Protein AF-W0RVE8-F1 (afdb_monomer)

Organism: NCBI:txid861299

Solvent-accessible surface area (backbone atoms only — not comparable to full-atom values): 6520 Å² total; per-residue (Å²): 136,88,83,92,82,78,92,83,90,80,88,77,83,78,71,73,72,66,82,54,50,75,43,47,45,75,50,62,96,62,52,68,40,36,51,74,38,72,44,71,42,45,65,43,35,26,29,94,91,43,74,42,66,76,47,99,83,62,71,47,43,34,44,44,76,27,53,78,27,26,36,44,37,44,71,71,34,42,30,38,28,66,29,72,45,72,22,45,36,35,43,35,36,88,91,34,6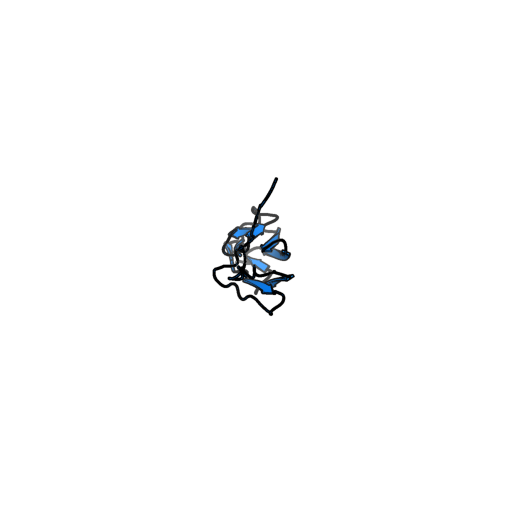3,34,76,48,68,36,36,28,40,76,68,85,81,126

Radius of gyration: 21.62 Å; Cα contacts (8 Å, |Δi|>4): 229; chains: 1; bounding box: 47×50×68 Å

Nearest PDB structures (foldseek):
  8gyr-assembly1_A  TM=8.431E-01  e=2.902E-04  Leptospira 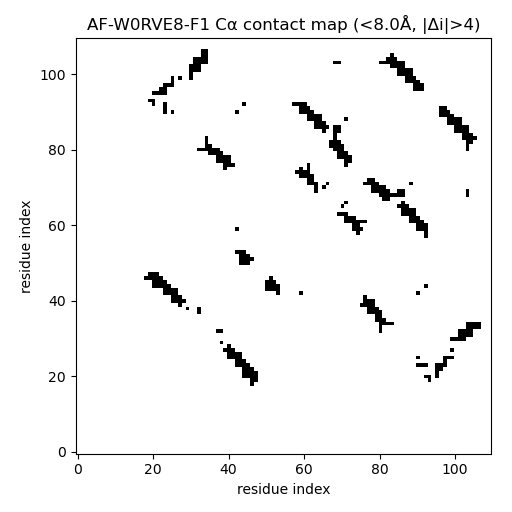interrogans
  8gyr-assembly2_B  TM=8.396E-01  e=5.264E-04  Leptospira interrogans
  1f02-assembly1_I  TM=7.232E-01  e=4.475E-04  Escherichia coli
  4uj6-assembly1_A  TM=7.271E-01  e=6.192E-04  Geobacillus stearothermophilus
  9g93-assembly1_J  TM=7.154E-01  e=2.150E-03  Bacillus anthracis str. '34F2 (NMRC)'

Structure (mmCIF, N/CA/C/O backbone):
data_AF-W0RVE8-F1
#
_entry.id   AF-W0RVE8-F1
#
loop_
_atom_site.group_PDB
_atom_site.id
_atom_site.type_symbol
_atom_site.label_atom_id
_atom_site.label_alt_id
_atom_site.label_comp_id
_atom_site.label_asym_id
_atom_site.label_entity_id
_atom_site.label_seq_id
_atom_site.pdbx_PDB_ins_code
_atom_site.Cartn_x
_atom_site.Cartn_y
_atom_site.Cartn_z
_atom_site.occupancy
_atom_site.B_iso_or_equiv
_atom_site.auth_seq_id
_atom_site.auth_comp_id
_atom_site.auth_asym_id
_atom_site.auth_atom_id
_atom_site.pdbx_PDB_model_num
ATOM 1 N N . MET A 1 1 ? 33.177 37.634 -44.487 1.00 41.69 1 MET A N 1
ATOM 2 C CA . MET A 1 1 ? 33.344 36.531 -45.464 1.00 41.69 1 MET A CA 1
ATOM 3 C C . MET A 1 1 ? 34.249 35.488 -44.796 1.00 41.69 1 MET A C 1
ATOM 5 O O . MET A 1 1 ? 35.139 35.913 -44.074 1.00 41.69 1 MET A O 1
ATOM 9 N N . PRO A 1 2 ? 33.924 34.189 -44.887 1.00 55.72 2 PRO A N 1
ATOM 10 C CA . PRO A 1 2 ? 33.649 33.255 -43.775 1.00 55.72 2 PRO A CA 1
ATOM 11 C C . PRO A 1 2 ? 34.883 32.418 -43.349 1.00 55.72 2 PRO A C 1
ATOM 13 O O . PRO A 1 2 ? 35.890 32.432 -44.039 1.00 55.72 2 PRO A O 1
ATOM 16 N N . ALA A 1 3 ? 34.909 31.750 -42.190 1.00 42.38 3 ALA A N 1
ATOM 17 C CA . ALA A 1 3 ? 34.436 30.367 -42.075 1.00 42.38 3 ALA A CA 1
ATOM 18 C C . ALA A 1 3 ? 34.178 29.962 -40.608 1.00 42.38 3 ALA A C 1
ATOM 20 O O . ALA A 1 3 ? 35.093 29.907 -39.791 1.00 42.38 3 ALA A O 1
ATOM 21 N N . LEU A 1 4 ? 32.916 29.638 -40.309 1.00 52.28 4 LEU A N 1
ATOM 22 C CA . LEU A 1 4 ? 32.534 28.741 -39.220 1.00 52.28 4 LEU A CA 1
ATOM 23 C C . LEU A 1 4 ? 32.865 27.296 -39.639 1.00 52.28 4 LEU A C 1
ATOM 25 O O . LEU A 1 4 ? 32.406 26.853 -40.690 1.00 52.28 4 LEU A O 1
ATOM 29 N N . ALA A 1 5 ? 33.604 26.568 -38.805 1.00 45.97 5 ALA A N 1
ATOM 30 C CA . ALA A 1 5 ? 33.796 25.112 -38.826 1.00 45.97 5 ALA A CA 1
ATOM 31 C C . ALA A 1 5 ? 34.357 24.717 -37.439 1.00 45.97 5 ALA A C 1
ATOM 33 O O . ALA A 1 5 ? 35.169 25.456 -36.899 1.00 45.97 5 ALA A O 1
ATOM 34 N N . ALA A 1 6 ? 34.003 23.629 -36.762 1.00 43.78 6 ALA A N 1
ATOM 35 C CA . ALA A 1 6 ? 33.129 22.510 -37.062 1.00 43.78 6 ALA A CA 1
ATOM 36 C C . ALA A 1 6 ? 32.655 21.878 -35.735 1.00 43.78 6 ALA A C 1
ATOM 38 O O . ALA A 1 6 ? 33.298 22.000 -34.693 1.00 43.78 6 ALA A O 1
ATOM 39 N N . MET A 1 7 ? 31.521 21.189 -35.816 1.00 51.06 7 MET A N 1
ATOM 40 C CA . MET A 1 7 ? 30.943 20.312 -34.801 1.00 51.06 7 MET A CA 1
ATOM 41 C C . MET A 1 7 ? 31.933 19.224 -34.348 1.00 51.06 7 MET A C 1
ATOM 43 O O . MET A 1 7 ? 32.500 18.527 -35.184 1.00 51.06 7 MET A O 1
ATOM 47 N N . ALA A 1 8 ? 32.032 19.005 -33.035 1.00 46.44 8 ALA A N 1
ATOM 48 C CA . ALA A 1 8 ? 32.486 17.744 -32.445 1.00 46.44 8 ALA A CA 1
ATOM 49 C C . ALA A 1 8 ? 31.802 17.532 -31.081 1.00 46.44 8 ALA A C 1
ATOM 51 O O . ALA A 1 8 ? 32.431 17.570 -30.030 1.00 46.44 8 ALA A O 1
ATOM 52 N N . ALA A 1 9 ? 30.482 17.340 -31.098 1.00 53.81 9 ALA A N 1
ATOM 53 C CA . ALA A 1 9 ? 29.729 16.820 -29.958 1.00 53.81 9 ALA A CA 1
ATOM 54 C C . ALA A 1 9 ? 29.177 15.444 -30.341 1.00 53.81 9 ALA A C 1
ATOM 56 O O . ALA A 1 9 ? 28.007 15.306 -30.676 1.00 53.81 9 ALA A O 1
ATOM 57 N N . SER A 1 10 ? 30.049 14.438 -30.393 1.00 67.38 10 SER A N 1
ATOM 58 C CA . SER A 1 10 ? 29.637 13.035 -30.446 1.00 67.38 10 SER A CA 1
ATOM 59 C C . SER A 1 10 ? 30.839 12.135 -30.192 1.00 67.38 10 SER A C 1
ATOM 61 O O . SER A 1 10 ? 31.739 12.050 -31.022 1.00 67.38 10 SER A O 1
ATOM 63 N N . CYS A 1 11 ? 30.877 11.492 -29.030 1.00 55.44 11 CYS A N 1
ATOM 64 C CA . CYS A 1 11 ? 30.758 10.038 -28.934 1.00 55.44 11 CYS A CA 1
ATOM 65 C C . CYS A 1 11 ? 30.994 9.639 -27.475 1.00 55.44 11 CYS A C 1
ATOM 67 O O . CYS A 1 11 ? 31.975 10.033 -26.849 1.00 55.44 11 CYS A O 1
ATOM 69 N N . GLY A 1 12 ? 30.056 8.881 -26.933 1.00 47.06 12 GLY A N 1
ATOM 70 C CA . GLY A 1 12 ? 29.988 8.535 -25.524 1.00 47.06 12 GLY A CA 1
ATOM 71 C C . GLY A 1 12 ? 28.543 8.635 -25.105 1.00 47.06 12 GLY A C 1
ATOM 72 O O . GLY A 1 12 ? 28.184 9.497 -24.315 1.00 47.06 12 GLY A O 1
ATOM 73 N N . ASP A 1 13 ? 27.725 7.823 -25.765 1.00 51.34 13 ASP A N 1
ATOM 74 C CA . ASP A 1 13 ? 26.308 7.640 -25.532 1.00 51.34 13 ASP A CA 1
ATOM 75 C C . ASP A 1 13 ? 26.026 7.673 -24.026 1.00 51.34 13 ASP A C 1
ATOM 77 O O . ASP A 1 13 ? 26.284 6.718 -23.288 1.00 51.34 13 ASP A O 1
ATOM 81 N N . TYR A 1 14 ? 25.513 8.818 -23.573 1.00 43.19 14 TYR A N 1
ATOM 82 C CA . TYR A 1 14 ? 24.840 8.996 -22.298 1.00 43.19 14 TYR A CA 1
ATOM 83 C C . TYR A 1 14 ? 23.526 8.217 -22.362 1.00 43.19 14 TYR A C 1
ATOM 85 O O . TYR A 1 14 ? 22.446 8.765 -22.147 1.00 43.19 14 TYR A O 1
ATOM 93 N N . LEU A 1 15 ? 23.603 6.914 -22.628 1.00 43.78 15 LEU A N 1
ATOM 94 C CA . LEU A 1 15 ? 22.542 5.981 -22.320 1.00 43.78 15 LEU A CA 1
ATOM 95 C C . LEU A 1 15 ? 22.520 5.848 -20.795 1.00 43.78 15 LEU A C 1
ATOM 97 O O . LEU A 1 15 ? 22.737 4.777 -20.229 1.00 43.78 15 LEU A O 1
ATOM 101 N N . SER A 1 16 ? 22.165 6.939 -20.112 1.00 48.81 16 SER A N 1
ATOM 102 C CA . SER A 1 16 ? 21.166 6.838 -19.066 1.00 48.81 16 SER A CA 1
ATOM 103 C C . SER A 1 16 ? 19.969 6.203 -19.747 1.00 48.81 16 SER A C 1
ATOM 105 O O . SER A 1 16 ? 19.072 6.878 -20.242 1.00 48.81 16 SER A O 1
ATOM 107 N N . VAL A 1 17 ? 19.996 4.874 -19.833 1.00 52.41 17 VAL A N 1
ATOM 108 C CA . VAL A 1 17 ? 18.801 4.076 -20.002 1.00 52.41 17 VAL A CA 1
ATOM 109 C C . VAL A 1 17 ? 18.012 4.395 -18.744 1.00 52.41 17 VAL A C 1
ATOM 111 O O . VAL A 1 17 ? 18.153 3.716 -17.726 1.00 52.41 17 VAL A O 1
ATOM 114 N N . GLU A 1 18 ? 17.294 5.521 -18.747 1.00 55.84 18 GLU A N 1
ATOM 115 C CA . GLU A 1 18 ? 16.328 5.797 -17.708 1.00 55.84 18 GLU A CA 1
ATOM 116 C C . GLU A 1 18 ? 15.431 4.569 -17.714 1.00 55.84 18 GLU A C 1
ATOM 118 O O . GLU A 1 18 ? 14.919 4.206 -18.778 1.00 55.84 18 GLU A O 1
ATOM 123 N N . PRO A 1 19 ? 15.336 3.843 -16.588 1.00 61.75 19 PRO A N 1
ATOM 124 C CA . PRO A 1 19 ? 14.528 2.646 -16.551 1.00 61.75 19 PRO A CA 1
ATOM 125 C C . PRO A 1 19 ? 13.100 3.084 -16.857 1.00 61.75 19 PRO A C 1
ATOM 127 O O . PRO A 1 19 ? 12.439 3.718 -16.032 1.00 61.75 19 PRO A O 1
ATOM 130 N N . THR A 1 20 ? 12.653 2.815 -18.080 1.00 70.06 20 THR A N 1
ATOM 131 C CA . THR A 1 20 ? 11.293 3.101 -18.500 1.00 70.06 20 THR A CA 1
ATOM 132 C C . THR A 1 20 ? 10.424 2.089 -17.784 1.00 70.06 20 THR A C 1
ATOM 134 O O . THR A 1 20 ? 10.432 0.899 -18.093 1.00 70.06 20 THR A O 1
ATOM 137 N N . VAL A 1 21 ? 9.733 2.544 -16.742 1.00 75.62 21 VAL A N 1
ATOM 138 C CA . VAL A 1 21 ? 8.729 1.723 -16.073 1.00 75.62 21 VAL A CA 1
ATOM 139 C C . VAL A 1 21 ? 7.514 1.709 -16.977 1.00 75.62 21 VAL A C 1
ATOM 141 O O . VAL A 1 21 ? 6.907 2.748 -17.224 1.00 75.62 21 VAL A O 1
ATOM 144 N N . ASP A 1 22 ? 7.166 0.536 -17.484 1.00 81.94 22 ASP A N 1
ATOM 145 C CA . ASP A 1 22 ? 5.995 0.360 -18.331 1.00 81.94 22 ASP A CA 1
ATOM 146 C C . ASP A 1 22 ? 4.789 -0.144 -17.528 1.00 81.94 22 ASP A C 1
ATOM 148 O O . ASP A 1 22 ? 3.650 0.276 -17.755 1.00 81.94 22 ASP A O 1
ATOM 152 N N . ARG A 1 23 ? 5.046 -0.964 -16.504 1.00 83.00 23 ARG A N 1
ATOM 153 C CA . ARG A 1 23 ? 4.031 -1.489 -15.587 1.00 83.00 23 ARG A CA 1
ATOM 154 C C . ARG A 1 23 ? 4.513 -1.415 -14.145 1.00 83.00 23 ARG A C 1
ATOM 156 O O . ARG A 1 23 ? 5.687 -1.630 -13.872 1.00 83.00 23 ARG A O 1
ATOM 163 N N . LEU A 1 24 ? 3.593 -1.146 -13.230 1.00 88.12 24 LEU A N 1
ATOM 164 C CA . LEU A 1 24 ? 3.800 -1.264 -11.792 1.00 88.12 24 LEU A CA 1
ATOM 165 C C . LEU A 1 24 ? 2.771 -2.258 -11.258 1.00 88.12 24 LEU A C 1
ATOM 167 O O . LEU A 1 24 ? 1.625 -2.226 -11.695 1.00 88.12 24 LEU A O 1
ATOM 171 N N . GLU A 1 25 ? 3.188 -3.132 -10.354 1.00 88.88 25 GLU A N 1
ATOM 172 C CA . GLU A 1 25 ? 2.324 -4.140 -9.747 1.00 88.88 25 GLU A CA 1
ATOM 173 C C . GLU A 1 25 ? 2.566 -4.180 -8.242 1.00 88.88 25 GLU A C 1
ATOM 175 O O . GLU A 1 25 ? 3.702 -4.359 -7.798 1.00 88.88 25 GLU A O 1
ATOM 180 N N . ILE A 1 26 ? 1.508 -4.018 -7.454 1.00 90.06 26 ILE A N 1
ATOM 181 C CA . ILE A 1 26 ? 1.533 -4.153 -6.001 1.00 90.06 26 ILE A CA 1
ATOM 182 C C . ILE A 1 26 ? 1.192 -5.592 -5.628 1.00 90.06 26 ILE A C 1
ATOM 184 O O . ILE A 1 26 ? 0.097 -6.091 -5.882 1.00 90.06 26 ILE A O 1
ATOM 188 N N . THR A 1 27 ? 2.104 -6.229 -4.905 1.00 89.44 27 THR A N 1
ATOM 189 C CA . THR A 1 27 ? 1.866 -7.497 -4.225 1.00 89.44 27 THR A CA 1
ATOM 190 C C . THR A 1 27 ? 1.587 -7.243 -2.746 1.00 89.44 27 THR A C 1
ATOM 192 O O . THR A 1 27 ? 2.408 -6.682 -2.016 1.00 89.44 27 THR A O 1
ATOM 195 N N . ALA A 1 28 ? 0.414 -7.684 -2.293 1.00 87.69 28 ALA A N 1
ATOM 196 C CA . ALA A 1 28 ? -0.004 -7.623 -0.898 1.00 87.69 28 ALA A CA 1
ATOM 197 C C . ALA A 1 28 ? -0.288 -9.047 -0.390 1.00 87.69 28 ALA A C 1
ATOM 199 O O . ALA A 1 28 ? -1.238 -9.666 -0.875 1.00 87.69 28 ALA A O 1
ATOM 200 N N . PRO A 1 29 ? 0.475 -9.576 0.589 1.00 84.50 29 PRO A N 1
ATOM 201 C CA . PRO A 1 29 ? 0.283 -10.946 1.078 1.00 84.50 29 PRO A CA 1
ATOM 202 C C . PRO A 1 29 ? -1.045 -11.127 1.828 1.00 84.50 29 PRO A C 1
ATOM 204 O O . PRO A 1 29 ? -1.574 -12.230 1.915 1.00 84.50 29 PRO A O 1
ATOM 207 N N . ARG A 1 30 ? -1.609 -10.035 2.353 1.00 86.31 30 ARG A N 1
ATOM 208 C CA . ARG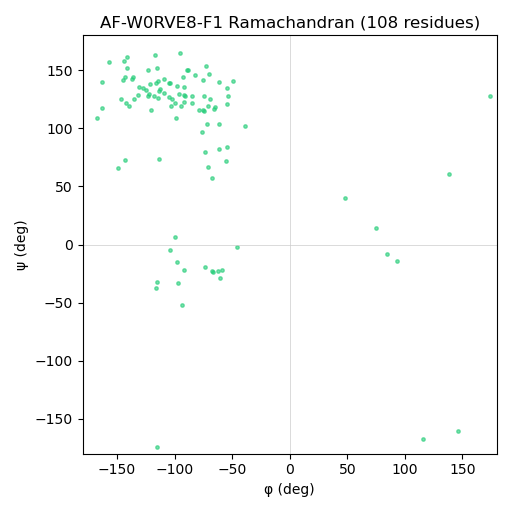 A 1 30 ? -2.938 -9.996 2.965 1.00 86.31 30 ARG A CA 1
ATOM 209 C C . ARG A 1 30 ? -3.601 -8.658 2.671 1.00 86.31 30 ARG A C 1
ATOM 211 O O . ARG A 1 30 ? -2.942 -7.625 2.668 1.00 86.31 30 ARG A O 1
ATOM 218 N N . ARG A 1 31 ? -4.910 -8.683 2.415 1.00 87.69 31 ARG A N 1
ATOM 219 C CA . ARG A 1 31 ? -5.734 -7.481 2.163 1.00 87.69 31 ARG A CA 1
ATOM 220 C C . ARG A 1 31 ? -6.605 -7.101 3.355 1.00 87.69 31 ARG A C 1
ATOM 222 O O . ARG A 1 31 ? -7.256 -6.063 3.326 1.00 87.69 31 ARG A O 1
ATOM 229 N N . THR A 1 32 ? -6.596 -7.927 4.394 1.00 91.94 32 THR A N 1
ATOM 230 C CA . THR A 1 32 ? -7.329 -7.696 5.634 1.00 91.94 32 THR A CA 1
ATOM 231 C C . THR A 1 32 ? -6.331 -7.584 6.773 1.00 91.94 32 THR A C 1
ATOM 233 O O . THR A 1 32 ? -5.472 -8.455 6.922 1.00 91.94 32 THR A O 1
ATOM 236 N N . LEU A 1 33 ? -6.433 -6.510 7.548 1.00 91.75 33 LEU A N 1
ATOM 237 C CA . LEU A 1 33 ? -5.597 -6.234 8.710 1.00 91.75 33 LEU A CA 1
ATOM 238 C C . LEU A 1 33 ? -6.465 -6.052 9.939 1.00 91.75 33 LEU A C 1
ATOM 240 O O . LEU A 1 33 ?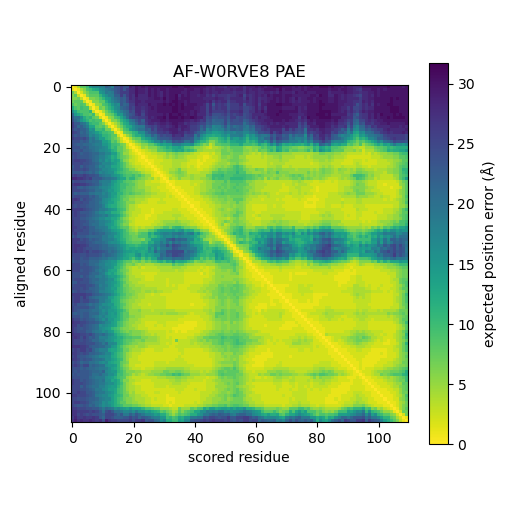 -7.599 -5.588 9.850 1.00 91.75 33 LEU A O 1
ATOM 244 N N . VAL A 1 34 ? -5.913 -6.403 11.086 1.00 93.56 34 VAL A N 1
ATOM 245 C CA . VAL A 1 34 ? -6.516 -6.092 12.375 1.00 93.56 34 VAL A CA 1
ATOM 246 C C . VAL A 1 34 ? -6.022 -4.717 12.826 1.00 93.56 34 VAL A C 1
ATOM 248 O O . VAL A 1 34 ? -4.923 -4.303 12.466 1.00 93.56 34 VAL A O 1
ATOM 251 N N . VAL A 1 35 ? -6.820 -3.970 13.589 1.00 93.00 35 VAL A N 1
ATOM 252 C CA . VAL A 1 35 ? -6.332 -2.734 14.226 1.00 93.00 35 VAL A CA 1
ATOM 253 C C . VAL A 1 35 ? -5.065 -3.032 15.041 1.00 93.00 35 VAL A C 1
ATOM 255 O O . VAL A 1 35 ? -5.067 -3.937 15.871 1.00 93.00 35 VAL A O 1
ATOM 258 N N . GLY A 1 36 ? -3.994 -2.272 14.799 1.00 91.06 36 GLY A N 1
ATOM 259 C CA . GLY A 1 36 ? -2.672 -2.482 15.395 1.00 91.06 36 GLY A CA 1
ATOM 260 C C . GLY A 1 36 ? -1.717 -3.339 14.555 1.00 91.06 36 GLY A C 1
ATOM 261 O O . GLY A 1 36 ? -0.512 -3.302 14.802 1.00 91.06 36 GLY A O 1
ATOM 262 N N . ASP A 1 37 ? -2.206 -4.053 13.534 1.00 92.75 37 ASP A N 1
ATOM 263 C CA . ASP A 1 37 ? -1.340 -4.814 12.631 1.00 92.75 37 ASP A CA 1
ATOM 264 C C . ASP A 1 37 ? -0.557 -3.902 11.684 1.00 92.75 37 ASP A C 1
ATOM 266 O O . ASP A 1 37 ? -0.996 -2.821 11.272 1.00 92.75 37 ASP A O 1
ATOM 270 N N . THR A 1 38 ? 0.589 -4.424 11.251 1.00 93.31 38 THR A N 1
ATOM 271 C CA . THR A 1 38 ? 1.372 -3.865 10.154 1.00 93.31 38 THR A CA 1
ATOM 272 C C . THR A 1 38 ? 1.447 -4.824 8.968 1.00 93.31 38 THR A C 1
ATOM 274 O O . THR A 1 38 ? 1.351 -6.049 9.097 1.00 93.31 38 THR A O 1
ATOM 277 N N . LEU A 1 39 ? 1.594 -4.270 7.770 1.00 93.00 39 LEU A N 1
ATOM 278 C CA . LEU A 1 39 ? 1.689 -5.006 6.519 1.00 93.00 39 LEU A CA 1
ATOM 279 C C . LEU A 1 39 ? 2.733 -4.369 5.624 1.00 93.00 39 LEU A C 1
ATOM 281 O O . LEU A 1 39 ? 2.583 -3.231 5.193 1.00 93.00 39 LEU A O 1
ATOM 285 N N . GLN A 1 40 ? 3.756 -5.138 5.281 1.00 94.00 40 GLN A N 1
ATOM 286 C CA . GLN A 1 40 ? 4.703 -4.728 4.262 1.00 94.00 40 GLN A CA 1
ATOM 287 C C . GLN A 1 40 ? 4.094 -4.973 2.879 1.00 94.00 40 GLN A C 1
ATOM 289 O O . GLN A 1 40 ? 3.843 -6.121 2.504 1.00 94.00 40 GLN A O 1
ATOM 294 N N . LEU A 1 41 ? 3.861 -3.904 2.120 1.00 91.00 41 LEU A N 1
ATOM 295 C CA . LEU A 1 41 ? 3.547 -4.021 0.702 1.00 91.0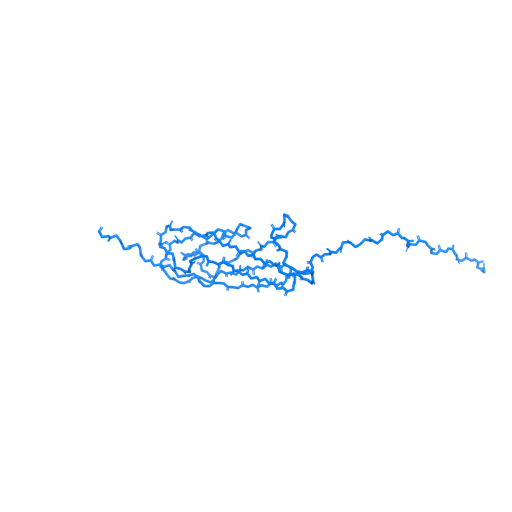0 41 LEU A CA 1
ATOM 296 C C . LEU A 1 41 ? 4.838 -4.172 -0.095 1.00 91.00 41 LEU A C 1
ATOM 298 O O . LEU A 1 41 ? 5.876 -3.600 0.249 1.00 91.00 41 LEU A O 1
ATOM 302 N N . GLN A 1 42 ? 4.761 -4.943 -1.170 1.00 88.81 42 GLN A N 1
ATOM 303 C CA . GLN A 1 42 ? 5.814 -5.012 -2.170 1.00 88.81 42 GLN A CA 1
ATOM 304 C C . GLN A 1 42 ? 5.262 -4.447 -3.467 1.00 88.81 42 GLN A C 1
ATOM 306 O O . GLN A 1 42 ? 4.103 -4.675 -3.799 1.00 88.81 42 GLN A O 1
ATOM 311 N N . ALA A 1 43 ? 6.078 -3.702 -4.198 1.00 87.56 43 ALA A N 1
ATOM 312 C CA . ALA A 1 43 ? 5.734 -3.301 -5.548 1.00 87.56 43 ALA A CA 1
ATOM 313 C C . ALA A 1 43 ? 6.871 -3.675 -6.487 1.00 87.56 43 ALA A C 1
ATOM 315 O O . ALA A 1 43 ? 8.038 -3.440 -6.182 1.00 87.56 43 ALA A O 1
ATOM 316 N N . THR A 1 44 ? 6.522 -4.259 -7.623 1.00 85.81 44 THR A N 1
ATOM 317 C CA . THR A 1 44 ? 7.456 -4.644 -8.674 1.00 85.81 44 THR A CA 1
ATOM 318 C C . THR A 1 44 ? 7.157 -3.800 -9.897 1.00 85.81 44 THR A C 1
ATOM 320 O O . THR A 1 44 ? 6.020 -3.719 -10.360 1.00 85.81 44 THR A O 1
ATOM 323 N N . ALA A 1 45 ? 8.181 -3.124 -10.405 1.00 84.12 45 ALA A N 1
ATOM 324 C CA . ALA A 1 45 ? 8.078 -2.359 -11.633 1.00 84.12 45 ALA A CA 1
ATOM 325 C C . ALA A 1 45 ? 8.630 -3.196 -12.782 1.00 84.12 45 ALA A C 1
ATOM 327 O O . ALA A 1 45 ? 9.691 -3.792 -12.669 1.00 84.12 45 ALA A O 1
ATOM 328 N N . TYR A 1 46 ? 7.950 -3.215 -13.913 1.00 79.75 46 TYR A N 1
ATOM 329 C CA . TYR A 1 46 ? 8.408 -3.880 -15.123 1.00 79.75 46 TYR A CA 1
ATOM 330 C C . TYR A 1 46 ? 8.712 -2.820 -16.167 1.00 79.75 46 TYR A C 1
ATOM 332 O O . TYR A 1 46 ? 7.918 -1.898 -16.364 1.00 79.75 46 TYR A O 1
ATOM 340 N N . GLY A 1 47 ? 9.857 -2.943 -16.825 1.00 75.50 47 GLY A N 1
ATOM 341 C CA . GLY A 1 47 ? 10.202 -2.126 -17.979 1.00 75.50 47 GLY A CA 1
ATOM 342 C C . GLY A 1 47 ? 10.325 -2.927 -19.255 1.00 75.50 47 GLY A C 1
ATOM 343 O O . GLY A 1 47 ? 10.115 -4.138 -19.283 1.00 75.50 47 GLY A O 1
ATOM 344 N N . ALA A 1 48 ? 10.756 -2.239 -20.309 1.00 67.25 48 ALA A N 1
ATOM 345 C CA . ALA A 1 48 ? 10.906 -2.816 -21.644 1.00 67.25 48 ALA A CA 1
ATOM 346 C C . ALA A 1 48 ? 11.876 -4.016 -21.707 1.00 67.25 48 ALA A C 1
ATOM 348 O O . ALA A 1 48 ? 11.794 -4.823 -22.627 1.00 67.25 48 ALA A O 1
ATOM 349 N N . ARG A 1 49 ? 12.794 -4.148 -20.737 1.00 66.12 49 ARG A N 1
ATOM 350 C CA . ARG A 1 49 ? 13.762 -5.259 -20.642 1.00 66.12 49 ARG A CA 1
ATOM 351 C C . ARG A 1 49 ? 13.360 -6.359 -19.642 1.00 66.12 49 ARG A C 1
ATOM 353 O O . ARG A 1 49 ? 14.158 -7.260 -19.406 1.00 66.12 49 ARG A O 1
ATOM 360 N N . GLY A 1 50 ? 12.160 -6.298 -19.056 1.00 65.00 50 GLY A N 1
ATOM 361 C CA . GLY A 1 50 ? 11.673 -7.244 -18.041 1.00 65.00 50 GLY A CA 1
ATOM 362 C C . GLY A 1 50 ? 11.420 -6.597 -16.674 1.00 65.00 50 GLY A C 1
ATOM 363 O O . GLY A 1 50 ? 11.364 -5.373 -16.550 1.00 65.00 50 GLY A O 1
ATOM 364 N N . ALA A 1 51 ? 11.235 -7.416 -15.634 1.00 60.50 51 ALA A N 1
ATOM 365 C CA . ALA A 1 51 ? 11.003 -6.931 -14.274 1.00 60.50 51 ALA A CA 1
ATOM 366 C C . ALA A 1 51 ? 12.233 -6.178 -13.738 1.00 60.50 51 ALA A C 1
ATOM 368 O O . ALA A 1 51 ? 13.300 -6.763 -13.552 1.00 60.50 51 ALA A O 1
ATOM 369 N N . TYR A 1 52 ? 12.076 -4.895 -13.420 1.00 65.69 52 TYR A N 1
ATOM 370 C CA . TYR A 1 52 ? 12.931 -4.246 -12.441 1.00 65.69 52 TYR A CA 1
ATOM 371 C C . TYR A 1 52 ? 12.451 -4.718 -11.068 1.00 65.69 52 TYR A C 1
ATOM 373 O O . TYR A 1 52 ? 11.523 -4.163 -10.473 1.00 65.69 52 TYR A O 1
ATOM 381 N N . ALA A 1 53 ? 13.113 -5.740 -10.522 1.00 55.03 53 ALA A N 1
ATOM 382 C CA . ALA A 1 53 ? 13.146 -5.862 -9.070 1.00 55.03 53 ALA A CA 1
ATOM 383 C C . ALA A 1 53 ? 13.542 -4.485 -8.520 1.00 55.03 53 ALA A C 1
ATOM 385 O O . ALA A 1 53 ? 14.360 -3.810 -9.158 1.00 55.03 53 ALA A O 1
ATOM 386 N N . THR A 1 54 ? 12.930 -4.061 -7.410 1.00 54.81 54 THR A N 1
ATOM 387 C CA . THR A 1 54 ? 13.188 -2.808 -6.679 1.00 54.81 54 THR A CA 1
ATOM 388 C C . THR A 1 54 ? 14.661 -2.707 -6.301 1.00 54.81 54 THR A C 1
ATOM 390 O O . THR A 1 54 ? 15.076 -2.915 -5.170 1.00 54.81 54 THR A O 1
ATOM 393 N N . THR A 1 55 ? 15.484 -2.465 -7.302 1.00 46.72 55 THR A N 1
ATOM 394 C CA . THR A 1 55 ? 16.897 -2.189 -7.218 1.00 46.72 55 THR A CA 1
ATOM 395 C C . THR A 1 55 ? 16.974 -0.757 -6.728 1.00 46.72 55 THR A C 1
ATOM 397 O O . THR A 1 55 ? 16.151 0.067 -7.126 1.00 46.72 55 THR A O 1
ATOM 400 N N . ASN A 1 56 ? 17.943 -0.467 -5.856 1.00 54.12 56 ASN A N 1
ATOM 401 C CA . ASN A 1 56 ? 18.146 0.785 -5.105 1.00 54.12 56 ASN A CA 1
ATOM 402 C C . ASN A 1 56 ? 18.021 2.120 -5.881 1.00 54.12 56 ASN A C 1
ATOM 404 O O . ASN A 1 56 ? 18.179 3.184 -5.293 1.00 54.12 56 ASN A O 1
ATOM 408 N N . LYS A 1 57 ? 17.776 2.098 -7.192 1.00 60.50 57 LYS A N 1
ATOM 409 C CA . LYS A 1 57 ? 17.564 3.260 -8.055 1.00 60.50 57 LYS A CA 1
ATOM 410 C C . LYS A 1 57 ? 16.088 3.586 -8.323 1.00 60.50 57 LYS A C 1
ATOM 412 O O . LYS A 1 57 ? 15.814 4.683 -8.808 1.00 60.50 57 LYS A O 1
ATOM 417 N N . LEU A 1 58 ? 15.144 2.679 -8.047 1.00 74.62 58 LEU A N 1
ATOM 418 C CA . LEU A 1 58 ? 13.719 2.940 -8.261 1.00 74.62 58 LEU A CA 1
ATOM 419 C C . LEU A 1 58 ? 13.028 3.338 -6.955 1.00 74.62 58 LEU A C 1
ATOM 421 O O . LEU A 1 58 ? 12.798 2.511 -6.078 1.00 74.62 58 LEU A O 1
ATOM 425 N N . VAL A 1 59 ? 12.659 4.613 -6.861 1.00 81.06 59 VAL A N 1
ATOM 426 C CA . VAL A 1 59 ? 11.851 5.137 -5.758 1.00 81.06 59 VAL A CA 1
ATOM 427 C C . VAL A 1 59 ? 10.376 4.912 -6.079 1.00 81.06 59 VAL A C 1
ATOM 429 O O . VAL A 1 59 ? 9.883 5.395 -7.102 1.00 81.06 59 VAL A O 1
ATOM 432 N N . ILE A 1 60 ? 9.681 4.186 -5.205 1.00 87.31 60 ILE A N 1
ATOM 433 C CA . ILE A 1 60 ? 8.230 4.005 -5.258 1.00 87.31 60 ILE A CA 1
ATOM 434 C C . ILE A 1 60 ? 7.617 4.909 -4.193 1.00 87.31 60 ILE A C 1
ATOM 436 O O . ILE A 1 60 ? 7.916 4.771 -3.009 1.00 87.31 60 ILE A O 1
ATOM 440 N N . GLY A 1 61 ? 6.775 5.841 -4.629 1.00 91.38 61 GLY A N 1
ATOM 441 C CA . GLY A 1 61 ? 5.982 6.680 -3.744 1.00 91.38 61 GLY A CA 1
ATOM 442 C C . GLY A 1 61 ? 4.699 5.966 -3.342 1.00 91.38 61 GLY A C 1
ATOM 443 O O . GLY A 1 61 ? 3.942 5.528 -4.208 1.00 91.38 61 GLY A O 1
ATOM 444 N N . TRP A 1 62 ? 4.437 5.882 -2.044 1.00 93.88 62 TRP A N 1
ATOM 445 C CA . TRP A 1 62 ? 3.222 5.285 -1.496 1.00 93.88 62 TRP A CA 1
ATOM 446 C C . TRP A 1 62 ? 2.304 6.347 -0.895 1.00 93.88 62 TRP A C 1
ATOM 448 O O . TRP A 1 62 ? 2.761 7.293 -0.256 1.00 93.88 62 TRP A O 1
ATOM 458 N N . ALA A 1 63 ? 0.996 6.176 -1.068 1.00 94.38 63 ALA A N 1
ATOM 459 C CA . ALA A 1 63 ? -0.015 7.046 -0.474 1.00 94.38 63 ALA A CA 1
ATOM 460 C C . ALA A 1 63 ? -1.251 6.251 -0.045 1.00 94.38 63 ALA A C 1
ATOM 462 O O . ALA A 1 63 ? -1.656 5.314 -0.729 1.00 94.38 63 ALA A O 1
ATOM 463 N N . SER A 1 64 ? -1.876 6.651 1.063 1.00 95.56 64 SER A N 1
ATOM 464 C CA . SER A 1 64 ? -3.149 6.092 1.532 1.00 95.56 64 SER A CA 1
ATOM 465 C C . SER A 1 64 ? -4.289 7.071 1.267 1.00 95.56 64 SER A C 1
ATOM 467 O O . SER A 1 64 ? -4.140 8.270 1.501 1.00 95.56 64 SER A O 1
ATOM 469 N N . SER A 1 65 ? -5.441 6.569 0.820 1.00 96.12 65 SER A N 1
ATOM 470 C CA . SER A 1 65 ? -6.670 7.363 0.691 1.00 96.12 65 SER A CA 1
ATOM 471 C C . SER A 1 65 ? -7.326 7.685 2.038 1.00 96.12 65 SER A C 1
ATOM 473 O O . SER A 1 65 ? -8.165 8.576 2.105 1.00 96.12 65 SER A O 1
ATOM 475 N N . ALA A 1 66 ? -6.993 6.937 3.094 1.00 95.31 66 ALA A N 1
ATOM 476 C CA . ALA A 1 66 ? -7.604 7.055 4.416 1.00 95.31 66 ALA A CA 1
ATOM 477 C C . ALA A 1 66 ? -6.547 6.834 5.517 1.00 95.31 66 ALA A C 1
ATOM 479 O O . ALA A 1 66 ? -6.555 5.790 6.172 1.00 95.31 66 ALA A O 1
ATOM 480 N N . PRO A 1 67 ? -5.628 7.794 5.743 1.00 93.00 67 PRO A N 1
ATOM 481 C CA . PRO A 1 67 ? -4.544 7.648 6.721 1.00 93.00 67 PRO A CA 1
ATOM 482 C C . PRO A 1 67 ? -5.039 7.434 8.161 1.00 93.00 67 PRO A C 1
ATOM 484 O O . PRO A 1 67 ? -4.384 6.729 8.922 1.00 93.00 67 PRO A O 1
ATOM 487 N N . ALA A 1 68 ? -6.226 7.951 8.507 1.00 92.00 68 ALA A N 1
ATOM 488 C CA . ALA A 1 68 ? -6.875 7.701 9.799 1.00 92.00 68 ALA A CA 1
ATOM 489 C C . ALA A 1 68 ? -7.315 6.232 10.001 1.00 92.00 68 ALA A C 1
ATOM 491 O O . ALA A 1 68 ? -7.460 5.789 11.135 1.00 92.00 68 ALA A O 1
ATOM 492 N N . VAL A 1 69 ? -7.524 5.477 8.914 1.00 93.38 69 VAL A N 1
ATOM 493 C CA . VAL A 1 69 ? -7.884 4.045 8.927 1.00 93.38 69 VAL A CA 1
ATOM 494 C C . VAL A 1 69 ? -6.623 3.194 8.824 1.00 93.38 69 VAL A C 1
ATOM 496 O O . VAL A 1 69 ? -6.385 2.323 9.660 1.00 93.38 69 VAL A O 1
ATOM 499 N N . ALA A 1 70 ? -5.788 3.469 7.821 1.00 94.38 70 ALA A N 1
ATOM 500 C CA . ALA A 1 70 ? -4.484 2.847 7.660 1.00 94.38 70 ALA A CA 1
ATOM 501 C C . ALA A 1 70 ? -3.493 3.835 7.035 1.00 94.38 70 ALA A C 1
ATOM 503 O O . ALA A 1 70 ? -3.735 4.374 5.949 1.00 94.38 70 ALA A O 1
ATOM 504 N N . THR A 1 71 ? -2.359 4.053 7.697 1.00 94.62 71 THR A N 1
ATOM 505 C CA . THR A 1 71 ? -1.262 4.864 7.146 1.00 94.62 71 THR A CA 1
ATOM 506 C C . THR A 1 71 ? -0.286 3.959 6.417 1.00 94.62 71 THR A C 1
ATOM 508 O O . THR A 1 71 ? -0.044 2.844 6.858 1.00 94.62 71 THR A O 1
ATOM 511 N N . VAL A 1 72 ? 0.296 4.438 5.321 1.00 95.88 72 VAL A N 1
ATOM 512 C CA . VAL A 1 72 ? 1.407 3.772 4.636 1.00 95.88 72 VAL A CA 1
ATOM 513 C C . VAL A 1 72 ? 2.643 4.657 4.698 1.00 95.88 72 VAL A C 1
ATOM 515 O O . VAL A 1 72 ? 2.548 5.872 4.525 1.00 95.88 72 VAL A O 1
ATOM 518 N N . ASN A 1 73 ? 3.805 4.062 4.938 1.00 94.75 73 ASN A N 1
ATOM 519 C CA . ASN A 1 73 ? 5.073 4.759 4.822 1.00 94.75 73 ASN A CA 1
ATOM 520 C C . ASN A 1 73 ? 5.356 5.079 3.346 1.00 94.75 73 ASN A C 1
ATOM 522 O O . ASN A 1 73 ? 5.387 4.179 2.506 1.00 94.75 73 ASN A O 1
ATOM 526 N N . ALA A 1 74 ? 5.589 6.359 3.056 1.00 90.19 74 ALA A N 1
ATOM 527 C CA . ALA A 1 74 ? 5.683 6.885 1.698 1.00 90.19 74 ALA A CA 1
ATOM 528 C C . ALA A 1 74 ? 6.828 6.301 0.853 1.00 90.19 74 ALA A C 1
ATOM 530 O O . ALA A 1 74 ? 6.737 6.350 -0.370 1.00 90.19 74 ALA A O 1
ATOM 531 N N . SER A 1 75 ? 7.883 5.762 1.470 1.00 87.12 75 SER A N 1
ATOM 532 C CA . SER A 1 75 ? 9.059 5.230 0.768 1.00 87.12 75 SER A CA 1
ATOM 533 C C . SER A 1 75 ? 9.247 3.727 0.953 1.00 87.12 75 SER A C 1
ATOM 535 O O . SER A 1 75 ? 9.719 3.065 0.031 1.00 87.12 75 SER A O 1
ATOM 537 N N . SER A 1 76 ? 8.862 3.165 2.104 1.00 87.44 76 SER A N 1
ATOM 538 C CA . SER A 1 76 ? 9.003 1.726 2.350 1.00 87.44 76 SER A CA 1
ATOM 539 C C . SER A 1 76 ? 7.774 0.909 1.965 1.00 87.44 76 SER A C 1
ATOM 541 O O . SER A 1 76 ? 7.915 -0.288 1.754 1.00 87.44 76 SER A O 1
ATOM 543 N N . GLY A 1 77 ? 6.577 1.500 1.880 1.00 90.50 77 GLY A N 1
ATOM 544 C CA . GLY A 1 77 ? 5.340 0.747 1.636 1.00 90.50 77 GLY A CA 1
ATOM 545 C C . GLY A 1 77 ? 4.831 -0.041 2.850 1.00 90.50 77 GLY A C 1
ATOM 546 O O . GLY A 1 77 ? 3.965 -0.903 2.707 1.00 90.50 77 GLY A O 1
ATOM 547 N N . LEU A 1 78 ? 5.350 0.239 4.051 1.00 93.62 78 LEU A N 1
ATOM 548 C CA . LEU A 1 78 ? 4.851 -0.346 5.295 1.00 93.62 78 LEU A CA 1
ATOM 549 C C . LEU A 1 78 ? 3.512 0.291 5.684 1.00 93.62 78 LEU A C 1
ATOM 551 O O . LEU A 1 78 ? 3.456 1.482 5.982 1.00 93.62 78 LEU A O 1
ATOM 555 N N . VAL A 1 79 ? 2.445 -0.501 5.687 1.00 94.75 79 VAL A N 1
ATOM 556 C CA . VAL A 1 79 ? 1.098 -0.104 6.107 1.00 94.75 79 VAL A CA 1
ATOM 557 C C . VAL A 1 79 ? 0.904 -0.417 7.588 1.00 94.75 79 VAL A C 1
ATOM 559 O O . VAL A 1 79 ? 1.222 -1.519 8.023 1.00 94.75 79 VAL A O 1
ATOM 562 N N . THR A 1 80 ? 0.320 0.510 8.338 1.00 94.50 80 THR A N 1
ATOM 563 C CA . THR A 1 80 ? -0.088 0.344 9.739 1.00 94.50 80 THR A CA 1
ATOM 564 C C . THR A 1 80 ? -1.578 0.632 9.862 1.00 94.50 80 THR A C 1
ATOM 566 O O . THR A 1 80 ? -2.045 1.678 9.403 1.00 94.50 80 THR A O 1
ATOM 569 N N . ALA A 1 81 ? -2.324 -0.291 10.465 1.00 94.19 81 ALA A N 1
ATOM 570 C CA . ALA A 1 81 ? -3.767 -0.181 10.653 1.00 94.19 81 ALA A CA 1
ATOM 571 C C . ALA A 1 81 ? -4.116 0.470 12.002 1.00 94.19 81 ALA A C 1
ATOM 573 O O . ALA A 1 81 ? -3.660 0.015 13.049 1.00 94.19 81 ALA A O 1
ATOM 574 N N . PHE A 1 82 ? -4.965 1.501 11.981 1.00 91.56 82 PHE A N 1
ATOM 575 C CA . PHE A 1 82 ? -5.334 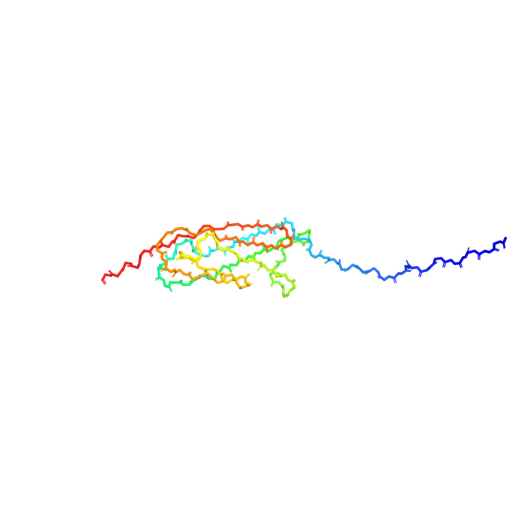2.294 13.165 1.00 91.56 82 PHE A CA 1
ATOM 576 C C . PHE A 1 82 ? -6.812 2.200 13.530 1.00 91.56 82 PHE A C 1
ATOM 578 O O . PHE A 1 82 ? -7.151 2.188 14.709 1.00 91.56 82 PHE A O 1
ATOM 585 N N . ALA A 1 83 ? -7.698 2.140 12.537 1.00 91.88 83 ALA A N 1
ATOM 586 C CA . ALA A 1 83 ? -9.138 2.138 12.767 1.00 91.88 83 ALA A CA 1
ATOM 587 C C . ALA A 1 83 ? -9.856 1.245 11.760 1.00 91.88 83 ALA A C 1
ATOM 589 O O . ALA A 1 83 ? -9.341 0.971 10.680 1.00 91.88 83 ALA A O 1
ATOM 590 N N . LEU A 1 84 ? -11.062 0.807 12.118 1.00 92.19 84 LEU A N 1
ATOM 591 C CA . LEU A 1 84 ? -11.920 0.000 11.256 1.00 92.19 84 LEU A CA 1
ATOM 592 C C . LEU A 1 84 ? -12.290 0.759 9.984 1.00 92.19 84 LEU A C 1
ATOM 594 O O . LEU A 1 84 ? -12.619 1.943 10.029 1.00 92.19 84 LEU A O 1
ATOM 598 N N . GLY A 1 85 ? -12.297 0.060 8.854 1.00 92.56 85 GLY A N 1
ATOM 599 C CA . GLY A 1 85 ? -12.700 0.653 7.585 1.00 92.56 85 GLY A CA 1
ATOM 600 C C . GLY A 1 85 ? -11.936 0.091 6.400 1.00 92.56 85 GLY A C 1
ATOM 601 O O . GLY A 1 85 ? -11.369 -0.998 6.453 1.00 92.56 85 GLY A O 1
ATOM 602 N N . ARG A 1 86 ? -11.936 0.835 5.297 1.00 93.06 86 ARG A N 1
ATOM 603 C CA . ARG A 1 86 ? -11.193 0.485 4.085 1.00 93.06 86 ARG A CA 1
ATOM 604 C C . ARG A 1 86 ? -10.283 1.638 3.698 1.00 93.06 86 ARG A C 1
ATOM 606 O O . ARG A 1 86 ? -10.724 2.783 3.650 1.00 93.06 86 ARG A O 1
ATOM 613 N N . ALA A 1 87 ? -9.032 1.322 3.400 1.00 94.19 87 ALA A N 1
ATOM 614 C CA . ALA A 1 87 ? -8.042 2.259 2.899 1.00 94.19 87 ALA A CA 1
ATOM 615 C C . ALA A 1 87 ? -7.524 1.754 1.554 1.00 94.19 87 ALA A C 1
ATOM 617 O O . ALA A 1 87 ? -7.139 0.593 1.424 1.00 94.19 87 ALA A O 1
ATOM 618 N N . THR A 1 88 ? -7.514 2.616 0.543 1.00 95.12 88 THR A N 1
ATOM 619 C CA . THR A 1 88 ? -6.881 2.295 -0.736 1.00 95.12 88 THR A CA 1
ATOM 620 C C . THR A 1 88 ? -5.466 2.839 -0.712 1.00 95.12 88 THR A C 1
ATOM 622 O O . THR A 1 88 ? -5.259 4.042 -0.549 1.00 95.12 88 THR A O 1
ATOM 625 N N . ILE A 1 89 ? -4.497 1.944 -0.848 1.00 95.12 89 ILE A N 1
ATOM 626 C CA . ILE A 1 89 ? -3.082 2.267 -0.921 1.00 95.12 89 ILE A CA 1
ATOM 627 C C . ILE A 1 89 ? -2.678 2.336 -2.389 1.00 95.12 89 ILE A C 1
ATOM 629 O O . ILE A 1 89 ? -2.970 1.430 -3.164 1.00 95.12 89 ILE A O 1
ATOM 633 N N . ARG A 1 90 ? -2.009 3.418 -2.771 1.00 94.25 90 ARG A N 1
ATOM 634 C CA . ARG A 1 90 ? -1.517 3.663 -4.125 1.00 94.25 90 ARG A CA 1
ATOM 635 C C . ARG A 1 90 ? 0.002 3.661 -4.126 1.00 94.25 90 ARG A C 1
ATOM 637 O O . ARG A 1 90 ? 0.599 4.351 -3.301 1.00 94.25 90 ARG A O 1
ATOM 644 N N . ALA A 1 91 ? 0.596 2.935 -5.063 1.00 92.06 91 ALA A N 1
ATOM 645 C CA . ALA A 1 91 ? 2.016 3.000 -5.380 1.00 92.06 91 ALA A CA 1
ATOM 646 C C . ALA A 1 91 ? 2.199 3.779 -6.684 1.00 92.06 91 ALA A C 1
ATOM 648 O O . ALA A 1 91 ? 1.424 3.602 -7.623 1.00 92.06 91 ALA A O 1
ATOM 649 N N . ILE A 1 92 ? 3.213 4.637 -6.748 1.00 90.19 92 ILE A N 1
ATOM 650 C CA . ILE A 1 92 ? 3.552 5.436 -7.926 1.00 90.19 92 ILE A CA 1
ATOM 651 C C . ILE A 1 92 ? 5.051 5.310 -8.180 1.00 90.19 92 ILE A C 1
ATOM 653 O O . ILE A 1 92 ? 5.860 5.554 -7.287 1.00 90.19 92 ILE A O 1
ATOM 657 N N . ALA A 1 93 ? 5.430 4.980 -9.409 1.00 86.50 93 ALA A N 1
ATOM 658 C CA . ALA A 1 93 ? 6.819 4.912 -9.839 1.00 86.50 93 ALA A CA 1
ATOM 659 C C . ALA A 1 93 ? 6.941 5.440 -11.271 1.00 86.50 93 ALA A C 1
ATOM 661 O O . ALA A 1 93 ? 6.302 4.918 -12.182 1.00 86.50 93 ALA A O 1
ATOM 662 N N . ARG A 1 94 ? 7.760 6.485 -11.474 1.00 82.94 94 ARG A N 1
ATOM 663 C CA . ARG A 1 94 ? 8.070 7.059 -12.803 1.00 82.94 94 ARG A CA 1
ATOM 664 C C . ARG A 1 94 ? 6.824 7.32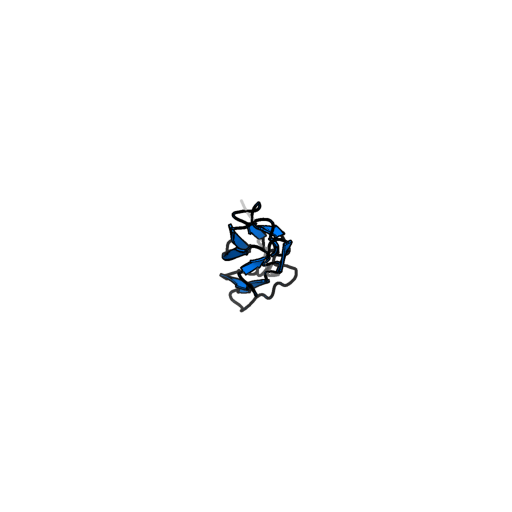5 -13.678 1.00 82.94 94 ARG A C 1
ATOM 666 O O . ARG A 1 94 ? 6.834 7.080 -14.876 1.00 82.94 94 ARG A O 1
ATOM 673 N N . GLY A 1 95 ? 5.740 7.814 -13.070 1.00 82.31 95 GLY A N 1
ATOM 674 C CA . GLY A 1 95 ? 4.482 8.133 -13.764 1.00 82.31 95 GLY A CA 1
ATOM 675 C C . GLY A 1 95 ? 3.526 6.952 -13.970 1.00 82.31 95 GLY A C 1
ATOM 676 O O . GLY A 1 95 ? 2.377 7.166 -14.350 1.00 82.31 95 GLY A O 1
ATOM 677 N N . LYS A 1 96 ? 3.947 5.718 -13.671 1.00 87.88 96 LYS A N 1
ATOM 678 C CA . LYS A 1 96 ? 3.051 4.560 -13.566 1.00 87.88 96 LYS A CA 1
ATOM 679 C C . LYS A 1 96 ? 2.538 4.437 -12.139 1.00 87.88 96 LYS A C 1
ATOM 681 O O . 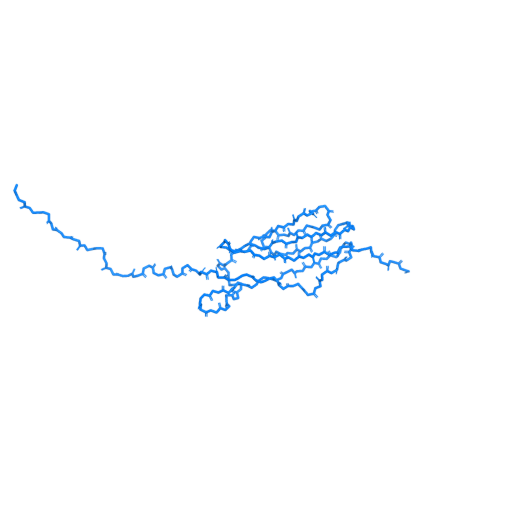LYS A 1 96 ? 3.220 4.819 -11.188 1.00 87.88 96 LYS A O 1
ATOM 686 N N . GLN A 1 97 ? 1.333 3.906 -11.996 1.00 90.50 97 GLN A N 1
ATOM 687 C CA . GLN A 1 97 ? 0.690 3.734 -10.704 1.00 90.50 97 GLN A CA 1
ATOM 688 C C . GLN A 1 97 ? -0.070 2.419 -10.648 1.00 90.50 97 GLN A C 1
ATOM 690 O O . GLN A 1 97 ? -0.551 1.938 -11.672 1.00 90.50 97 GLN A O 1
ATOM 695 N N . ASP A 1 98 ? -0.196 1.891 -9.442 1.00 92.62 98 ASP A N 1
ATOM 696 C CA . ASP A 1 98 ? -1.063 0.765 -9.130 1.00 92.62 98 ASP A CA 1
ATOM 697 C C . ASP A 1 98 ? -1.717 0.991 -7.759 1.00 92.62 98 ASP A C 1
ATOM 699 O O . ASP A 1 98 ? -1.272 1.839 -6.973 1.00 92.62 98 ASP A O 1
ATOM 703 N N . THR A 1 99 ? -2.808 0.285 -7.480 1.00 93.81 99 THR A N 1
ATOM 704 C CA . THR A 1 99 ? -3.599 0.462 -6.258 1.00 93.81 99 THR A CA 1
ATOM 705 C C . THR A 1 99 ? -4.014 -0.863 -5.643 1.00 93.81 99 THR A C 1
ATOM 707 O O . THR A 1 99 ? -4.433 -1.781 -6.340 1.00 93.81 99 THR A O 1
ATOM 710 N N . VAL A 1 100 ? -4.005 -0.925 -4.313 1.00 94.50 100 VAL A N 1
ATOM 711 C CA . VAL A 1 100 ? -4.517 -2.053 -3.536 1.00 94.50 100 VAL A CA 1
ATOM 712 C C . VAL A 1 100 ? -5.452 -1.561 -2.437 1.00 94.50 100 VAL A C 1
ATOM 714 O O . VAL A 1 100 ? -5.157 -0.601 -1.729 1.00 94.50 100 VAL A O 1
ATOM 717 N N . THR A 1 101 ? -6.591 -2.223 -2.265 1.00 94.50 101 THR A N 1
ATOM 718 C CA . THR A 1 101 ? -7.504 -1.939 -1.153 1.00 94.50 101 THR A CA 1
ATOM 719 C C . THR A 1 101 ? -7.170 -2.825 0.041 1.00 94.50 101 THR A C 1
ATOM 721 O O . THR A 1 101 ? -7.120 -4.050 -0.073 1.00 94.50 101 THR A O 1
ATOM 724 N N . VAL A 1 102 ? -6.989 -2.192 1.196 1.00 93.94 102 VAL A N 1
ATOM 725 C CA . VAL A 1 102 ? -6.786 -2.826 2.496 1.00 93.94 102 VAL A CA 1
ATOM 726 C C . VAL A 1 102 ? -8.034 -2.602 3.347 1.00 93.94 102 VAL A C 1
ATOM 728 O O . VAL A 1 102 ? -8.530 -1.482 3.463 1.00 93.94 102 VAL A O 1
ATOM 731 N N . THR A 1 103 ? -8.557 -3.670 3.937 1.00 94.44 103 THR A N 1
ATOM 732 C CA . THR A 1 103 ? -9.687 -3.632 4.870 1.00 94.44 103 THR A CA 1
ATOM 733 C C . THR A 1 103 ? -9.167 -3.828 6.284 1.00 94.44 103 THR A C 1
ATOM 735 O O . THR A 1 103 ? -8.464 -4.797 6.552 1.00 94.44 103 THR A O 1
ATOM 738 N N . VAL A 1 104 ? -9.520 -2.929 7.192 1.00 94.44 104 VAL A N 1
ATOM 739 C CA . VAL A 1 104 ? -9.182 -3.029 8.608 1.00 94.44 104 VAL A CA 1
ATOM 740 C C . VAL A 1 104 ? -10.402 -3.511 9.381 1.00 94.44 104 VAL A C 1
ATOM 742 O O . VAL A 1 104 ? -11.479 -2.913 9.298 1.00 94.44 104 VAL A O 1
ATOM 745 N N . VAL A 1 105 ? -10.226 -4.597 10.126 1.00 93.50 105 VAL A N 1
ATOM 746 C CA . VAL A 1 105 ? -11.252 -5.241 10.950 1.00 93.50 105 VAL A CA 1
ATOM 747 C C . VAL A 1 105 ? -10.871 -5.195 12.427 1.00 93.50 105 VAL A C 1
ATOM 749 O O . VAL A 1 105 ? -9.723 -4.930 12.791 1.00 93.50 105 VAL A O 1
ATOM 752 N N . ALA A 1 106 ? -11.860 -5.420 13.292 1.00 85.12 106 ALA A N 1
ATOM 753 C CA . ALA A 1 106 ? -11.635 -5.429 14.727 1.00 85.12 106 ALA A CA 1
ATOM 754 C C . ALA A 1 106 ? -10.824 -6.662 15.101 1.00 85.12 106 ALA A C 1
ATOM 756 O O . ALA A 1 106 ? -10.985 -7.726 14.499 1.00 85.12 106 ALA A O 1
ATOM 757 N N . SER A 1 107 ? -9.976 -6.518 16.118 1.00 77.25 107 SER A N 1
ATOM 758 C CA . SER A 1 107 ? -9.392 -7.692 16.746 1.00 77.25 107 SER A CA 1
ATOM 759 C C . SER A 1 107 ? -10.528 -8.450 17.412 1.00 77.25 107 SER A C 1
ATOM 761 O O . SER A 1 107 ? -11.197 -7.911 18.295 1.00 77.25 107 SER A O 1
ATOM 763 N N . ALA A 1 108 ? -10.786 -9.674 16.960 1.00 66.12 108 ALA A N 1
ATOM 764 C CA . ALA A 1 108 ? -11.666 -10.579 17.674 1.00 66.12 108 ALA A CA 1
ATOM 765 C C . ALA A 1 108 ? -10.905 -11.072 18.912 1.00 66.12 108 ALA A C 1
ATOM 767 O O . ALA A 1 108 ? -10.310 -12.146 18.902 1.00 66.12 108 ALA A O 1
ATOM 768 N N . VAL A 1 109 ? -10.868 -10.247 19.958 1.00 58.00 109 VAL A N 1
ATOM 769 C CA . VAL A 1 109 ? -10.456 -10.695 21.288 1.00 58.00 109 VAL A CA 1
ATOM 770 C C . VAL A 1 109 ? -11.583 -11.582 21.806 1.00 58.00 109 VAL A C 1
ATOM 772 O O . VAL A 1 109 ? -12.726 -11.131 21.902 1.00 58.00 109 VAL A O 1
ATOM 775 N N . ARG A 1 110 ? -11.272 -12.848 22.077 1.00 43.72 110 ARG A N 1
ATOM 776 C CA . ARG A 1 110 ? -12.164 -13.789 22.752 1.00 43.72 110 ARG A CA 1
ATOM 777 C C . ARG A 1 110 ? -11.551 -14.195 24.079 1.00 43.72 110 ARG A C 1
ATOM 779 O O . ARG A 1 110 ? -10.308 -14.332 24.109 1.00 43.72 110 ARG A O 1
#

Mean predicted aligned error: 10.56 Å

Sequence (110 aa):
MPALAAMAASCGDYLSVEPTVDRLEITAPRRTLVVGDTLQLQATAYGARGAYATTNKLVIGWASSAPAVATVNASSGLVTAFALGRATIRAIARGKQDTVTVTVVASAVR

pLDDT: mean 79.37, std 17.55, range [41.69, 96.12]

Secondary structure (DSSP, 8-state):
-----------S--------EEEEEEE-S-SEEETT-EEE-EEEEEETTEEE---TT-PPEEEES-TTTEEE-TTT-EEEE-SSEEEEEEEEETTEEEEEEEEEE-----

InterPro domains:
  IPR003343 Bacterial Ig-like domain, group 2 [PF02368] (21-104)
  IPR003343 Bacterial Ig-like domain, group 2 [SM00635] (20-103)
  IPR008964 Invasin/intimin cell-adhesion fragments [SSF49373] (21-104)

Foldseek 3Di:
DDDDDDDDPDDDPPPPVVFPFPAKDKDWPDQEAEAFDKTFIAMWTAGPVGIDDPDVPWFKAKAKPCVC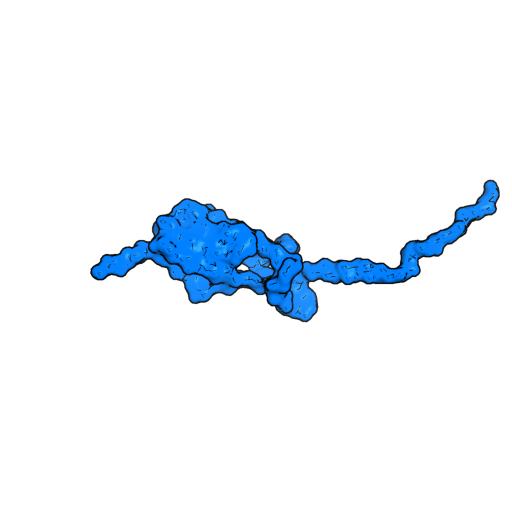QWGADGGRRMIHGHHADKIKMKIDTPRHIDIGIHGYDYPPDD